Protein AF-A0A9X3ENK0-F1 (afdb_monomer_lite)

Foldseek 3Di:
DFQLDFPDKWFFADWADDDFKIKTKIFDQDPCVLQDQQWWKQWQLATWGFHADDNGITMTIDGVVRLVFDCPVVDDGGDIITITTDDDVPDDNPHHDRPSDHPHDKDFDDWDDDPPDTDTDIDTPDPDPPVCQFDWDRGRSHTDTDDDDDPPPDPPDD

pLDDT: mean 82.35, std 18.06, range [35.53, 98.25]

Sequence (158 aa):
MFTGLVRGVGTVERVIPGAQRRTFVIAYALSEGDRSLGASVAISGVCLTVVASTARDFTVEAAFETLAVTTLGDLRPGSRVHLEPALRLGDALGGHLVAGHVDGLARVRSRVARGDALECGSTCRASWPATSRSRAACVSTASASPSTRSTPAGSRSA

Structure (mmCIF, N/CA/C/O backbone):
data_AF-A0A9X3ENK0-F1
#
_entry.id   AF-A0A9X3ENK0-F1
#
loop_
_atom_site.group_PDB
_atom_site.id
_atom_site.type_symbol
_atom_site.label_atom_id
_atom_site.label_alt_id
_atom_site.label_comp_id
_atom_site.label_asym_id
_atom_site.label_entity_id
_atom_site.label_seq_id
_atom_site.pdbx_PDB_ins_code
_atom_site.Cartn_x
_atom_site.Cartn_y
_atom_site.Cartn_z
_atom_site.occupancy
_atom_site.B_iso_or_equiv
_atom_site.auth_seq_id
_atom_site.auth_comp_id
_atom_site.auth_asym_id
_atom_site.auth_atom_id
_atom_site.pdbx_PDB_model_num
ATOM 1 N N . MET A 1 1 ? 7.382 -7.374 7.825 1.00 88.44 1 MET A N 1
ATOM 2 C CA . MET A 1 1 ? 8.154 -8.184 6.854 1.00 88.44 1 MET A CA 1
ATOM 3 C C . MET A 1 1 ? 7.181 -8.819 5.877 1.00 88.44 1 MET A C 1
ATOM 5 O O . MET A 1 1 ? 6.075 -9.157 6.290 1.00 88.44 1 MET A O 1
ATOM 9 N N . PHE A 1 2 ? 7.584 -8.951 4.616 1.00 92.31 2 PHE A N 1
ATOM 10 C CA . PHE A 1 2 ? 6.747 -9.379 3.488 1.00 92.31 2 PHE A 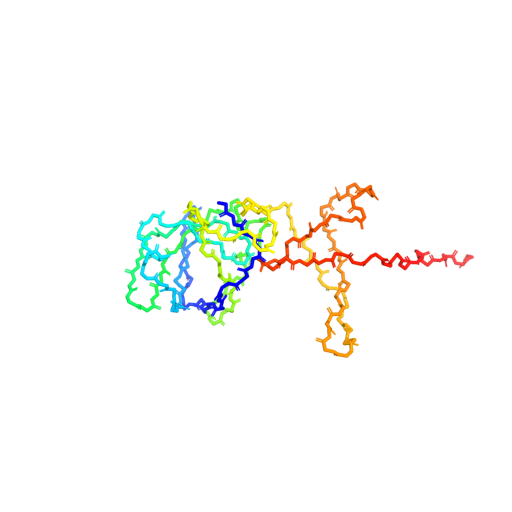CA 1
ATOM 11 C C . PHE A 1 2 ? 7.526 -10.338 2.572 1.00 92.31 2 PHE A C 1
ATOM 13 O O . PHE A 1 2 ? 8.730 -10.529 2.761 1.00 92.31 2 PHE A O 1
ATOM 20 N N . THR A 1 3 ? 6.850 -10.929 1.587 1.00 90.19 3 THR A N 1
ATOM 21 C CA . THR A 1 3 ? 7.426 -11.875 0.610 1.00 90.19 3 THR A CA 1
ATOM 22 C C . THR A 1 3 ? 7.644 -11.279 -0.778 1.00 90.19 3 THR A C 1
ATOM 24 O O . THR A 1 3 ? 8.346 -11.873 -1.601 1.00 90.19 3 THR A O 1
ATOM 27 N N . GLY A 1 4 ? 7.020 -10.136 -1.067 1.00 88.12 4 GLY A N 1
ATOM 28 C CA . GLY A 1 4 ? 6.954 -9.600 -2.418 1.00 88.12 4 GLY A CA 1
ATOM 29 C C . GLY A 1 4 ? 5.941 -10.337 -3.302 1.00 88.12 4 GLY A C 1
ATOM 30 O O . GLY A 1 4 ? 6.059 -10.318 -4.529 1.00 88.12 4 GLY A O 1
ATOM 31 N N . LEU A 1 5 ? 4.963 -11.024 -2.706 1.00 90.44 5 LEU A N 1
ATOM 32 C CA . LEU A 1 5 ? 3.892 -11.699 -3.433 1.00 90.44 5 LEU A CA 1
ATOM 33 C C . LEU A 1 5 ? 2.583 -10.952 -3.206 1.00 90.44 5 LEU A C 1
ATOM 35 O O . LEU A 1 5 ? 1.974 -11.013 -2.138 1.00 90.44 5 LEU A O 1
ATOM 39 N N . VAL A 1 6 ? 2.134 -10.261 -4.251 1.00 91.44 6 VAL A N 1
ATOM 40 C CA . VAL A 1 6 ? 0.877 -9.511 -4.236 1.00 91.44 6 VAL A CA 1
ATOM 41 C C . VAL A 1 6 ? -0.283 -10.464 -3.953 1.00 91.44 6 VAL A C 1
ATOM 43 O O . VAL A 1 6 ? -0.522 -11.407 -4.705 1.00 91.44 6 VAL A O 1
ATOM 46 N N . ARG A 1 7 ? -1.025 -10.199 -2.876 1.00 91.38 7 ARG A N 1
ATOM 47 C CA . ARG A 1 7 ? -2.229 -10.960 -2.506 1.00 91.38 7 ARG A CA 1
ATOM 48 C C . ARG A 1 7 ? -3.499 -10.342 -3.069 1.00 91.38 7 ARG A C 1
ATOM 50 O O . ARG A 1 7 ? -4.545 -10.983 -3.055 1.00 91.38 7 ARG A O 1
ATOM 57 N N . GLY A 1 8 ? -3.411 -9.100 -3.538 1.00 91.44 8 GLY A N 1
ATOM 58 C CA . GLY A 1 8 ? -4.568 -8.355 -3.987 1.00 91.44 8 GLY A CA 1
ATOM 59 C C . GLY A 1 8 ? -4.270 -7.052 -4.697 1.00 91.44 8 GLY A C 1
ATOM 60 O O . GLY A 1 8 ? -3.178 -6.498 -4.592 1.00 91.44 8 GLY A O 1
ATOM 61 N N . VAL A 1 9 ? -5.290 -6.539 -5.382 1.00 94.69 9 VAL A N 1
ATOM 62 C CA . VAL A 1 9 ? -5.290 -5.194 -5.959 1.00 94.69 9 VAL A CA 1
ATOM 63 C C . VAL A 1 9 ? -6.416 -4.392 -5.323 1.00 94.69 9 VAL A C 1
ATOM 65 O O . VAL A 1 9 ? -7.585 -4.646 -5.601 1.00 94.69 9 VAL A O 1
ATOM 68 N N . GLY A 1 10 ? -6.060 -3.432 -4.473 1.00 95.69 10 GLY A N 1
ATOM 69 C CA . GLY A 1 10 ? -7.003 -2.505 -3.854 1.00 95.69 10 GLY A CA 1
ATOM 70 C C . GLY A 1 10 ? -7.263 -1.271 -4.709 1.00 95.69 10 GLY A C 1
ATOM 71 O O . GLY A 1 10 ? -6.481 -0.939 -5.605 1.00 95.69 10 GLY A O 1
ATOM 72 N N . THR A 1 11 ? -8.347 -0.567 -4.391 1.00 97.81 11 THR A N 1
ATOM 73 C CA . THR A 1 11 ? -8.691 0.725 -4.997 1.00 97.81 11 THR A CA 1
ATOM 74 C C . THR A 1 11 ? -8.657 1.811 -3.932 1.00 97.81 11 THR A C 1
ATOM 76 O O . THR A 1 11 ? -9.286 1.678 -2.888 1.00 97.81 11 THR A O 1
ATOM 79 N N . VAL A 1 12 ? -7.925 2.893 -4.188 1.00 97.94 12 VAL A N 1
ATOM 80 C CA . VAL A 1 12 ? -7.941 4.083 -3.331 1.00 97.94 12 VAL A CA 1
ATOM 81 C C . VAL A 1 12 ? -9.292 4.765 -3.503 1.00 97.94 12 VAL A C 1
ATOM 83 O O . VAL A 1 12 ? -9.571 5.307 -4.567 1.00 97.94 12 VAL A O 1
ATOM 86 N N . GLU A 1 13 ? -10.132 4.763 -2.479 1.00 97.75 13 GLU A N 1
ATOM 87 C CA . GLU A 1 13 ? -11.432 5.435 -2.526 1.00 97.75 13 GLU A CA 1
ATOM 88 C C . GLU A 1 13 ? -11.306 6.909 -2.162 1.00 97.75 13 GLU A C 1
ATOM 90 O O . GLU A 1 13 ? -11.918 7.775 -2.785 1.00 97.75 13 GLU A O 1
ATOM 95 N N . ARG A 1 14 ? -10.487 7.211 -1.150 1.00 97.81 14 ARG A N 1
ATOM 96 C CA . ARG A 1 14 ? -10.316 8.571 -0.638 1.00 97.81 14 ARG A CA 1
ATOM 97 C C . ARG A 1 14 ? -8.865 8.860 -0.310 1.00 97.81 14 ARG A C 1
ATOM 99 O O . ARG A 1 14 ? -8.131 8.001 0.174 1.00 97.81 14 ARG A O 1
ATOM 106 N N . VAL A 1 15 ? -8.494 10.116 -0.533 1.00 97.94 15 VAL A N 1
ATOM 107 C CA . VAL A 1 15 ? -7.205 10.687 -0.152 1.00 97.94 15 VAL A CA 1
ATOM 108 C C . VAL A 1 15 ? -7.489 11.948 0.646 1.00 97.94 15 VAL A C 1
ATOM 110 O O . VAL A 1 15 ? -8.102 12.878 0.128 1.00 97.94 15 VAL A O 1
ATOM 113 N N . ILE A 1 16 ? -7.069 11.966 1.906 1.00 97.69 16 ILE A N 1
ATOM 114 C CA . ILE A 1 16 ? -7.336 13.069 2.828 1.00 97.69 16 ILE A CA 1
ATOM 115 C C . ILE A 1 16 ? -5.996 13.744 3.142 1.00 97.69 16 ILE A C 1
ATOM 117 O O . ILE A 1 16 ? -5.084 13.079 3.649 1.00 97.69 16 ILE A O 1
ATOM 121 N N . PRO A 1 17 ? -5.824 15.033 2.803 1.00 94.56 17 PRO A N 1
ATOM 122 C CA . PRO A 1 17 ? -4.622 15.769 3.163 1.00 94.56 17 PRO A CA 1
ATOM 123 C C . PRO A 1 17 ? -4.599 16.050 4.670 1.00 94.56 17 PRO A C 1
ATOM 125 O O . PRO A 1 17 ? -5.631 16.328 5.275 1.00 94.56 17 PRO A O 1
ATOM 128 N N . GLY A 1 18 ? -3.409 16.017 5.260 1.00 93.06 18 GLY A N 1
ATOM 129 C CA . GLY A 1 18 ? -3.161 16.392 6.648 1.00 93.06 18 GLY A CA 1
ATOM 130 C C . GLY A 1 18 ? -1.871 17.201 6.778 1.00 93.06 18 GLY A C 1
ATOM 131 O O . GLY A 1 18 ? -1.101 17.329 5.825 1.00 93.06 18 GLY A O 1
ATOM 132 N N . ALA A 1 19 ? -1.636 17.759 7.968 1.00 88.56 19 ALA A N 1
ATOM 133 C CA . ALA A 1 19 ? -0.527 18.685 8.217 1.00 88.56 19 ALA A CA 1
ATOM 134 C C . ALA A 1 19 ? 0.862 18.023 8.217 1.00 88.56 19 ALA A C 1
ATOM 136 O O . ALA A 1 19 ? 1.843 18.675 7.880 1.00 88.56 19 ALA A O 1
ATOM 137 N N . GLN A 1 20 ? 0.955 16.737 8.578 1.00 91.75 20 GLN A N 1
ATOM 138 C CA . GLN A 1 20 ? 2.218 15.971 8.599 1.00 91.75 20 GLN A CA 1
ATOM 139 C C . GLN A 1 20 ? 2.132 14.617 7.877 1.00 91.75 20 GLN A C 1
ATOM 141 O O . GLN A 1 20 ? 3.141 13.944 7.650 1.00 91.75 20 GLN A O 1
ATOM 146 N N . ARG A 1 21 ? 0.914 14.198 7.531 1.00 95.50 21 ARG A N 1
ATOM 147 C CA . ARG A 1 21 ? 0.609 12.893 6.953 1.00 95.50 21 ARG A CA 1
ATOM 148 C C . ARG A 1 21 ? -0.494 13.031 5.921 1.00 95.50 21 ARG A C 1
ATOM 150 O O . ARG A 1 21 ? -1.269 13.985 5.949 1.00 95.50 21 ARG A O 1
ATOM 157 N N . ARG A 1 22 ? -0.581 12.050 5.031 1.00 97.19 22 ARG A N 1
ATOM 158 C CA . ARG A 1 22 ? -1.710 11.871 4.121 1.00 97.19 22 ARG A CA 1
ATOM 159 C C . ARG A 1 22 ? -2.397 10.556 4.442 1.00 97.19 22 ARG A C 1
ATOM 161 O O . ARG A 1 22 ? -1.728 9.529 4.568 1.00 97.19 22 ARG A O 1
ATOM 168 N N . THR A 1 23 ? -3.715 10.603 4.552 1.00 98.06 23 THR A N 1
ATOM 169 C CA . THR A 1 23 ? -4.538 9.442 4.886 1.00 98.06 23 THR A CA 1
ATOM 170 C C . THR A 1 23 ? -5.150 8.873 3.613 1.00 98.06 23 THR A C 1
ATOM 172 O O . THR A 1 23 ? -5.664 9.618 2.772 1.00 98.06 23 THR A O 1
ATOM 175 N N . PHE A 1 24 ? -5.104 7.553 3.473 1.00 98.25 24 PHE A N 1
ATOM 176 C CA . PHE A 1 24 ? -5.661 6.821 2.341 1.00 98.25 24 PHE A CA 1
ATOM 177 C C . PHE A 1 24 ? -6.710 5.839 2.845 1.00 98.25 24 PHE A C 1
ATOM 179 O O . PHE A 1 24 ? -6.428 5.058 3.751 1.00 98.25 24 PHE A O 1
ATOM 186 N N . VAL A 1 25 ? -7.893 5.863 2.233 1.00 97.88 25 VAL A N 1
ATOM 187 C CA . VAL A 1 25 ? -8.927 4.837 2.423 1.00 97.88 25 VAL A CA 1
ATOM 188 C C . VAL A 1 25 ? -8.881 3.919 1.214 1.00 97.88 25 VAL A C 1
ATOM 190 O O . VAL A 1 25 ? -8.972 4.395 0.078 1.00 97.88 25 VAL A O 1
ATOM 193 N N . ILE A 1 26 ? -8.684 2.626 1.450 1.00 97.56 26 ILE A N 1
ATOM 194 C CA . ILE A 1 26 ? -8.458 1.628 0.408 1.00 97.56 26 ILE A CA 1
ATOM 195 C C . ILE A 1 26 ? -9.524 0.547 0.522 1.00 97.56 26 ILE A C 1
ATOM 197 O O . ILE A 1 26 ? -9.604 -0.153 1.531 1.00 97.56 26 ILE A O 1
ATOM 201 N N . ALA A 1 27 ? -10.297 0.377 -0.547 1.00 95.38 27 ALA A N 1
ATOM 202 C CA . ALA A 1 27 ? -11.231 -0.725 -0.688 1.00 95.38 27 ALA A CA 1
ATOM 203 C C . ALA A 1 27 ? -10.516 -1.964 -1.220 1.00 95.38 27 ALA A C 1
ATOM 205 O O . ALA A 1 27 ? -9.900 -1.936 -2.294 1.00 95.38 27 ALA A O 1
ATOM 206 N N . TYR A 1 28 ? -10.612 -3.056 -0.463 1.00 86.25 28 TYR A N 1
ATOM 207 C CA . TYR A 1 28 ? -10.207 -4.392 -0.883 1.00 86.25 28 TYR A CA 1
ATOM 208 C C . TYR A 1 28 ? -10.727 -5.450 0.095 1.00 86.25 28 TYR A C 1
ATOM 210 O O . TYR A 1 28 ? -10.751 -5.234 1.306 1.00 86.25 28 TYR A O 1
ATOM 218 N N . ALA A 1 29 ? -11.049 -6.637 -0.417 1.00 79.38 29 ALA A N 1
ATOM 219 C CA . ALA A 1 29 ? -11.428 -7.793 0.390 1.00 79.38 29 ALA A CA 1
ATOM 220 C C . ALA A 1 29 ? -10.194 -8.497 0.996 1.00 79.38 29 ALA A C 1
ATOM 222 O O . ALA A 1 29 ? -9.887 -9.640 0.660 1.00 79.38 29 ALA A O 1
ATOM 223 N N . LEU A 1 30 ? -9.454 -7.805 1.872 1.00 81.31 30 LEU A N 1
ATOM 224 C CA . LEU A 1 30 ? -8.468 -8.461 2.736 1.00 81.31 30 LEU A CA 1
ATOM 225 C C . LEU A 1 30 ? -9.227 -9.241 3.818 1.00 81.31 30 LEU A C 1
ATOM 227 O O . LEU A 1 30 ? -10.303 -8.816 4.263 1.00 81.31 30 LEU A O 1
ATOM 231 N N . SER A 1 31 ? -8.658 -10.368 4.256 1.00 85.50 31 SER A N 1
ATOM 232 C CA . SER A 1 31 ? -9.201 -11.089 5.408 1.00 85.50 31 SER A CA 1
ATOM 233 C C . SER A 1 31 ? -9.201 -10.168 6.630 1.00 85.50 31 SER A C 1
ATOM 235 O O . SER A 1 31 ? -8.350 -9.287 6.742 1.00 85.50 31 SER A O 1
ATOM 237 N N . GLU A 1 32 ? -10.157 -10.332 7.545 1.00 82.38 32 GLU A N 1
ATOM 238 C CA . GLU A 1 32 ? -10.315 -9.420 8.687 1.00 82.38 32 GLU A CA 1
ATOM 239 C C . GLU A 1 32 ? -9.029 -9.267 9.511 1.00 82.38 32 GLU A C 1
ATOM 241 O O . GLU A 1 32 ? -8.656 -8.150 9.860 1.00 82.38 32 GLU A O 1
ATOM 246 N N . GLY A 1 33 ? -8.299 -10.365 9.727 1.00 84.94 33 GLY A N 1
ATOM 247 C CA . GLY A 1 33 ? -7.019 -10.343 10.436 1.00 84.94 33 GLY A CA 1
ATOM 248 C C . GLY A 1 33 ? -5.885 -9.640 9.682 1.00 84.94 33 GLY A C 1
ATOM 249 O O . GLY A 1 33 ? -4.891 -9.267 10.296 1.00 84.94 33 GLY A O 1
ATOM 250 N N . ASP A 1 34 ? -5.996 -9.460 8.366 1.00 87.94 34 ASP A N 1
ATOM 251 C CA . ASP A 1 34 ? -5.000 -8.740 7.560 1.00 87.94 34 ASP A CA 1
ATOM 252 C C . ASP A 1 34 ? -5.288 -7.236 7.491 1.00 87.94 34 ASP A C 1
ATOM 254 O O . ASP A 1 34 ? -4.413 -6.450 7.133 1.00 87.94 34 ASP A O 1
ATOM 258 N N . ARG A 1 35 ? -6.513 -6.833 7.843 1.00 87.00 35 ARG A N 1
ATOM 259 C CA . ARG A 1 35 ? -6.959 -5.436 7.907 1.00 87.00 35 ARG A CA 1
ATOM 260 C C . ARG A 1 35 ? -7.360 -5.010 9.316 1.00 87.00 35 ARG A C 1
ATOM 262 O O . ARG A 1 35 ? -8.078 -4.025 9.461 1.00 87.00 35 ARG A O 1
ATOM 269 N N . SER A 1 36 ? -6.964 -5.743 10.351 1.00 90.94 36 SER A N 1
ATOM 270 C CA . SER A 1 36 ? -7.271 -5.367 11.729 1.00 90.94 36 SER A CA 1
ATOM 271 C C . SER A 1 36 ? -6.524 -4.090 12.112 1.00 90.94 36 SER A C 1
ATOM 273 O O . SER A 1 36 ? -5.462 -3.790 11.565 1.00 90.94 36 SER A O 1
ATOM 275 N N . LEU A 1 37 ? -7.053 -3.335 13.075 1.00 94.75 37 LEU A N 1
ATOM 276 C CA . LEU A 1 37 ? -6.353 -2.172 13.619 1.00 94.75 37 LEU A CA 1
ATOM 277 C C . LEU A 1 37 ? -4.936 -2.570 14.075 1.00 94.75 37 LEU A C 1
ATOM 279 O O . LEU A 1 37 ? -4.766 -3.569 14.771 1.00 94.75 37 LEU A O 1
ATOM 283 N N . GLY A 1 38 ? -3.923 -1.810 13.655 1.00 94.50 38 GLY A N 1
ATOM 284 C CA . GLY A 1 38 ? -2.516 -2.096 13.948 1.00 94.50 38 GLY A CA 1
ATOM 285 C C . GLY A 1 38 ? -1.850 -3.124 13.026 1.00 94.50 38 GLY A C 1
ATOM 286 O O . GLY A 1 38 ? -0.637 -3.312 13.119 1.00 94.50 38 GLY A O 1
ATOM 287 N N . ALA A 1 39 ? -2.587 -3.762 12.109 1.00 93.69 39 ALA A N 1
ATOM 288 C CA . ALA A 1 39 ? -1.990 -4.656 11.122 1.00 93.69 39 ALA A CA 1
ATOM 289 C C . ALA A 1 39 ? -1.040 -3.890 10.190 1.00 93.69 39 ALA A C 1
ATOM 291 O O . ALA A 1 39 ? -1.284 -2.738 9.827 1.00 93.69 39 ALA A O 1
ATOM 292 N N . SER A 1 40 ? 0.048 -4.546 9.788 1.00 95.25 40 SER A N 1
ATOM 293 C CA . SER A 1 40 ? 0.976 -4.024 8.782 1.00 95.25 40 SER A CA 1
ATOM 294 C C . SER A 1 40 ? 0.607 -4.561 7.403 1.00 95.25 40 SER A C 1
ATOM 296 O O . SER A 1 40 ? 0.530 -5.775 7.207 1.00 95.25 40 SER A O 1
ATOM 298 N N . VAL A 1 41 ? 0.423 -3.660 6.440 1.00 95.44 41 VAL A N 1
ATOM 299 C CA . VAL A 1 41 ? 0.088 -3.987 5.050 1.00 95.44 41 VAL A CA 1
ATOM 300 C C . VAL A 1 41 ? 1.036 -3.233 4.124 1.00 95.44 41 VAL A C 1
ATOM 302 O O . VAL A 1 41 ? 1.208 -2.020 4.243 1.00 95.44 41 VAL A O 1
ATOM 305 N N . ALA A 1 42 ? 1.659 -3.945 3.189 1.00 95.25 42 ALA A N 1
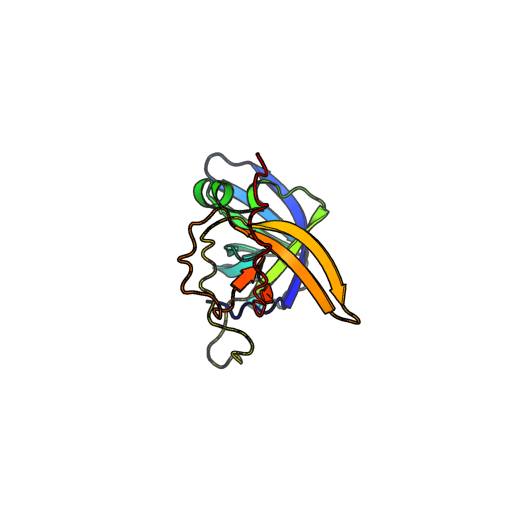ATOM 306 C CA . ALA A 1 42 ? 2.435 -3.338 2.123 1.00 95.25 42 ALA A CA 1
ATOM 307 C C . ALA A 1 42 ? 1.497 -2.849 1.013 1.00 95.25 42 ALA A C 1
ATOM 309 O O . ALA A 1 42 ? 0.798 -3.641 0.377 1.00 95.25 42 ALA A O 1
ATOM 310 N N . ILE A 1 43 ? 1.515 -1.540 0.765 1.00 95.50 43 ILE A N 1
ATOM 311 C CA . ILE A 1 43 ? 0.758 -0.879 -0.300 1.00 95.50 43 ILE A CA 1
ATOM 312 C C . ILE A 1 43 ? 1.744 -0.454 -1.380 1.00 95.50 43 ILE A C 1
ATOM 314 O O . ILE A 1 43 ? 2.541 0.465 -1.188 1.00 95.50 43 ILE A O 1
ATOM 318 N N . SER A 1 44 ? 1.724 -1.156 -2.513 1.00 93.00 44 SER A N 1
ATOM 319 C CA . SER A 1 44 ? 2.675 -0.980 -3.619 1.00 93.00 44 SER A CA 1
ATOM 320 C C . SER A 1 44 ? 4.140 -0.930 -3.144 1.00 93.00 44 SER A C 1
ATOM 322 O O . SER A 1 44 ? 4.937 -0.127 -3.624 1.00 93.00 44 SER A O 1
ATOM 324 N N . GLY A 1 45 ? 4.495 -1.803 -2.201 1.00 88.25 45 GLY A N 1
ATOM 325 C CA . GLY A 1 45 ? 5.836 -2.009 -1.655 1.00 88.25 45 GLY A CA 1
ATOM 326 C C . GLY A 1 45 ? 6.128 -1.221 -0.381 1.00 88.25 45 GLY A C 1
ATOM 327 O O . GLY A 1 45 ? 7.162 -1.458 0.235 1.00 88.25 45 GLY A O 1
ATOM 328 N N . VAL A 1 46 ? 5.234 -0.318 0.030 1.00 93.56 46 VAL A N 1
ATOM 329 C CA . VAL A 1 46 ? 5.415 0.531 1.213 1.00 93.56 46 VAL A CA 1
ATOM 330 C C . VAL A 1 46 ? 4.684 -0.071 2.402 1.00 93.56 46 VAL A C 1
ATOM 332 O O . VAL A 1 46 ? 3.463 -0.203 2.370 1.00 93.56 46 VAL A O 1
ATOM 335 N N . CYS A 1 47 ? 5.417 -0.413 3.459 1.00 95.56 47 CYS A N 1
ATOM 336 C CA . CYS A 1 47 ? 4.831 -0.882 4.710 1.00 95.56 47 CYS A CA 1
ATOM 337 C C . CYS A 1 47 ? 4.080 0.253 5.411 1.00 95.56 47 CYS A C 1
ATOM 339 O O . CYS A 1 47 ? 4.700 1.232 5.824 1.00 95.56 47 CYS A O 1
ATOM 341 N N . LEU A 1 48 ? 2.767 0.103 5.583 1.00 96.50 48 LEU A N 1
ATOM 342 C CA . LEU A 1 48 ? 1.927 1.036 6.330 1.00 96.50 48 LEU A CA 1
ATOM 343 C C . LEU A 1 48 ? 1.084 0.293 7.369 1.00 96.50 48 LEU A C 1
ATOM 345 O O . LEU A 1 48 ? 0.761 -0.885 7.209 1.00 96.50 48 LEU A O 1
ATOM 349 N N . THR A 1 49 ? 0.723 1.006 8.432 1.00 96.88 49 THR A N 1
ATOM 350 C CA . THR A 1 49 ? -0.094 0.474 9.525 1.00 96.88 49 THR A CA 1
ATOM 351 C C . THR A 1 49 ? -1.555 0.844 9.320 1.00 96.88 49 THR A C 1
ATOM 353 O O . THR A 1 49 ? -1.874 2.002 9.041 1.00 96.88 49 THR A O 1
ATOM 356 N N . VAL A 1 50 ? -2.449 -0.128 9.495 1.00 97.31 50 VAL A N 1
ATOM 357 C CA . VAL A 1 50 ? -3.895 0.106 9.488 1.00 97.31 50 VAL A CA 1
ATOM 358 C C . VAL A 1 50 ? -4.301 0.899 10.731 1.00 97.31 50 VAL A C 1
ATOM 360 O O . VAL A 1 50 ? -4.091 0.447 11.856 1.00 97.31 50 VAL A O 1
ATOM 363 N N . VAL A 1 51 ? -4.907 2.070 10.523 1.00 97.44 51 VAL A N 1
ATOM 364 C CA . VAL A 1 51 ? -5.377 2.983 11.586 1.00 97.44 51 VAL A CA 1
ATOM 365 C C . VAL A 1 51 ? -6.896 2.970 11.770 1.00 97.44 51 VAL A C 1
ATOM 367 O O . VAL A 1 51 ? -7.394 3.408 12.801 1.00 97.44 51 VAL A O 1
ATOM 370 N N . ALA A 1 52 ? -7.639 2.462 10.788 1.00 96.19 52 ALA A N 1
ATOM 371 C CA . ALA A 1 52 ? -9.071 2.190 10.890 1.00 96.19 52 ALA A CA 1
ATOM 372 C C . ALA A 1 52 ? -9.458 1.109 9.877 1.00 96.19 52 ALA A C 1
ATOM 374 O O . ALA A 1 52 ? -8.784 0.943 8.861 1.00 96.19 52 ALA A O 1
ATOM 375 N N . SER A 1 53 ? -10.534 0.373 10.141 1.00 94.94 53 SER A N 1
ATOM 376 C CA . SER A 1 53 ? -10.977 -0.724 9.281 1.00 94.94 53 SER A CA 1
ATOM 377 C C . SER A 1 53 ? -12.483 -0.893 9.354 1.00 94.94 53 SER A C 1
ATOM 379 O O . SER A 1 53 ? -13.077 -0.757 10.424 1.00 94.94 53 SER A O 1
ATOM 381 N N . THR A 1 54 ? -13.091 -1.202 8.216 1.00 92.69 54 THR A N 1
ATOM 382 C CA . THR A 1 54 ? -14.500 -1.568 8.091 1.00 92.69 54 THR A CA 1
ATOM 383 C C . THR A 1 54 ? -14.609 -2.913 7.377 1.00 92.69 54 THR A C 1
ATOM 385 O O . THR A 1 54 ? -13.610 -3.518 6.995 1.00 92.69 54 THR A O 1
ATOM 388 N N . ALA A 1 55 ? -15.829 -3.405 7.156 1.00 88.75 55 ALA A N 1
ATOM 389 C CA . ALA A 1 55 ? -16.046 -4.641 6.405 1.00 88.75 55 ALA A CA 1
ATOM 390 C C . ALA A 1 55 ? -15.617 -4.563 4.923 1.00 88.75 55 ALA A C 1
ATOM 392 O O . ALA A 1 55 ? -15.494 -5.607 4.285 1.00 88.75 55 ALA A O 1
ATOM 393 N N . ARG A 1 56 ? -15.433 -3.359 4.360 1.00 90.38 56 ARG A N 1
ATOM 394 C CA . ARG A 1 56 ? -15.185 -3.153 2.918 1.00 90.38 56 ARG A CA 1
ATOM 395 C C . ARG A 1 56 ? -13.880 -2.429 2.608 1.00 90.38 56 ARG A C 1
ATOM 397 O O . ARG A 1 56 ? -13.351 -2.578 1.506 1.00 90.38 56 ARG A O 1
ATOM 404 N N . ASP A 1 57 ? -13.365 -1.675 3.567 1.00 95.31 57 ASP A N 1
ATOM 405 C CA . ASP A 1 57 ? -12.182 -0.847 3.404 1.00 95.31 57 ASP A CA 1
ATOM 406 C C . ASP A 1 57 ? -11.295 -0.870 4.650 1.00 95.31 57 ASP A C 1
ATOM 408 O O . ASP A 1 57 ? -11.655 -1.371 5.720 1.00 95.31 57 ASP A O 1
ATOM 412 N N . PHE A 1 58 ? -10.098 -0.324 4.488 1.00 97.06 58 PHE A N 1
ATOM 413 C CA . PHE A 1 58 ? -9.208 -0.005 5.586 1.00 97.06 58 PHE A CA 1
ATOM 414 C C . PHE A 1 58 ? -8.494 1.314 5.313 1.00 97.06 58 PHE A C 1
ATOM 416 O O . PHE A 1 58 ? -8.367 1.771 4.174 1.00 97.06 58 PHE A O 1
ATOM 423 N N . THR A 1 59 ? -8.044 1.947 6.386 1.00 97.69 59 THR A N 1
ATOM 424 C CA . THR A 1 59 ? -7.414 3.261 6.365 1.00 97.69 59 THR A CA 1
ATOM 425 C C . THR A 1 59 ? -5.974 3.150 6.825 1.00 97.69 59 THR A C 1
ATOM 427 O O . THR A 1 59 ? -5.683 2.487 7.821 1.00 97.69 59 THR A O 1
ATOM 430 N N . VAL A 1 60 ? -5.081 3.839 6.123 1.00 97.94 60 VAL A N 1
ATOM 431 C CA . VAL A 1 60 ? -3.661 3.961 6.466 1.00 97.94 60 VAL A CA 1
ATOM 432 C C . VAL A 1 60 ? -3.216 5.415 6.379 1.00 97.94 60 VAL A C 1
ATOM 434 O O . VAL A 1 60 ? -3.836 6.230 5.692 1.00 97.94 60 VAL A O 1
ATOM 437 N N . GLU A 1 61 ? -2.095 5.729 7.016 1.00 97.62 61 GLU A N 1
ATOM 438 C CA . GLU A 1 61 ? -1.461 7.042 6.926 1.00 97.62 61 GLU A CA 1
ATOM 439 C C . GLU A 1 61 ? -0.010 6.914 6.490 1.00 97.62 61 GLU A C 1
ATOM 441 O O . GLU A 1 61 ? 0.728 6.086 7.020 1.00 97.62 61 GLU A O 1
ATOM 446 N N . ALA A 1 62 ? 0.416 7.776 5.569 1.00 96.38 62 ALA A N 1
ATOM 447 C CA . ALA A 1 62 ? 1.816 7.905 5.188 1.00 96.38 62 ALA A CA 1
ATOM 448 C C . ALA A 1 62 ? 2.357 9.280 5.594 1.00 96.38 62 ALA A C 1
ATOM 450 O O . ALA A 1 62 ? 1.724 10.309 5.335 1.00 96.38 62 ALA A O 1
ATOM 451 N N . ALA A 1 63 ? 3.541 9.294 6.205 1.00 95.44 63 ALA A N 1
ATOM 452 C CA . ALA A 1 63 ? 4.275 10.517 6.518 1.00 95.44 63 ALA A CA 1
ATOM 453 C C . ALA A 1 63 ? 4.816 11.183 5.246 1.00 95.44 63 ALA A C 1
ATOM 455 O O . ALA A 1 63 ? 5.071 10.510 4.245 1.00 95.44 63 ALA A O 1
ATOM 456 N N . PHE A 1 64 ? 5.031 12.501 5.280 1.00 91.62 64 PHE A N 1
ATOM 457 C CA . PHE A 1 64 ? 5.553 13.234 4.119 1.00 91.62 64 PHE A CA 1
ATOM 458 C C . PHE A 1 64 ? 6.903 12.723 3.616 1.00 91.62 64 PHE A C 1
ATOM 460 O O . PHE A 1 64 ? 7.103 12.667 2.407 1.00 91.62 64 PHE A O 1
ATOM 467 N N . GLU A 1 65 ? 7.786 12.285 4.511 1.00 89.88 65 GLU A N 1
ATOM 468 C CA . GLU A 1 65 ? 9.068 11.668 4.147 1.00 89.88 65 GLU A CA 1
ATOM 469 C C . GLU A 1 65 ? 8.855 10.419 3.281 1.00 89.88 65 GLU A C 1
ATOM 471 O O . GLU A 1 65 ? 9.462 10.281 2.222 1.00 89.88 65 GLU A O 1
ATOM 476 N N . THR A 1 66 ? 7.910 9.553 3.664 1.00 90.81 66 THR A N 1
ATOM 477 C CA . THR A 1 66 ? 7.510 8.384 2.869 1.00 90.81 66 THR A CA 1
ATOM 478 C C . THR A 1 66 ? 6.893 8.799 1.536 1.00 90.81 66 THR A C 1
ATOM 480 O O . THR A 1 66 ? 7.209 8.221 0.498 1.00 90.81 66 THR A O 1
ATOM 483 N N . LEU A 1 67 ? 6.021 9.809 1.528 1.00 91.19 67 LEU A N 1
ATOM 484 C CA . LEU A 1 67 ? 5.395 10.305 0.298 1.00 91.19 67 LEU A CA 1
ATOM 485 C C . LEU A 1 67 ? 6.423 10.886 -0.682 1.00 91.19 67 LEU A C 1
ATOM 487 O O . LEU A 1 67 ? 6.226 10.771 -1.887 1.00 91.19 67 LEU A O 1
ATOM 491 N N . ALA A 1 68 ? 7.507 11.484 -0.182 1.00 87.62 68 ALA A N 1
ATOM 492 C CA . ALA A 1 68 ? 8.549 12.102 -0.998 1.00 87.62 68 ALA A CA 1
ATOM 493 C C . ALA A 1 68 ? 9.423 11.081 -1.746 1.00 87.62 68 ALA A C 1
ATOM 495 O O . ALA A 1 68 ? 9.967 11.399 -2.803 1.00 87.62 68 ALA A O 1
ATOM 496 N N . VAL A 1 69 ? 9.553 9.860 -1.218 1.00 85.94 69 VAL A N 1
ATOM 497 C CA . VAL A 1 69 ? 10.431 8.813 -1.779 1.00 85.94 69 VAL A CA 1
ATOM 498 C C . VAL A 1 69 ? 9.670 7.642 -2.409 1.00 85.94 69 VAL A C 1
ATOM 500 O O . VAL A 1 69 ? 10.282 6.699 -2.908 1.00 85.94 69 VAL A O 1
ATOM 503 N N . THR A 1 70 ? 8.335 7.695 -2.428 1.00 89.62 70 THR A N 1
ATOM 504 C CA . THR A 1 70 ? 7.465 6.625 -2.944 1.00 89.62 70 THR A CA 1
ATOM 505 C C . THR A 1 70 ? 6.460 7.154 -3.965 1.00 89.62 70 THR A C 1
ATOM 507 O O . THR A 1 70 ? 6.234 8.352 -4.089 1.00 89.62 70 THR A O 1
ATOM 510 N N . THR A 1 71 ? 5.792 6.252 -4.687 1.00 91.12 71 THR A N 1
ATOM 511 C CA . THR A 1 71 ? 4.709 6.625 -5.615 1.00 91.12 71 THR A CA 1
ATOM 512 C C . THR A 1 71 ? 3.399 6.973 -4.901 1.00 91.12 71 THR A C 1
ATOM 514 O O . THR A 1 71 ? 2.419 7.322 -5.555 1.00 91.12 71 THR A O 1
ATOM 517 N N . LEU A 1 72 ? 3.339 6.865 -3.567 1.00 92.06 72 LEU A N 1
ATOM 518 C CA . LEU A 1 72 ? 2.118 7.126 -2.800 1.00 92.06 72 LEU A CA 1
ATOM 519 C C . LEU A 1 72 ? 1.683 8.598 -2.876 1.00 92.06 72 LEU A C 1
ATOM 521 O O . LEU A 1 72 ? 0.489 8.894 -2.806 1.00 92.06 72 LEU A O 1
ATOM 525 N N . GLY A 1 73 ? 2.631 9.525 -3.066 1.00 90.94 73 GLY A N 1
ATOM 526 C CA . GLY A 1 73 ? 2.352 10.954 -3.240 1.00 90.94 73 GLY A CA 1
ATOM 527 C C . GLY A 1 73 ? 1.460 11.267 -4.449 1.00 90.94 73 GLY A C 1
ATOM 528 O O . GLY A 1 73 ? 0.701 12.244 -4.426 1.00 90.94 73 GLY A O 1
ATOM 529 N N . ASP A 1 74 ? 1.471 10.398 -5.460 1.00 92.50 74 ASP A N 1
ATOM 530 C CA . ASP A 1 74 ? 0.745 10.567 -6.721 1.00 92.50 74 ASP A CA 1
ATOM 531 C C . ASP A 1 74 ? -0.613 9.856 -6.749 1.00 92.50 74 ASP A C 1
ATOM 533 O O . ASP A 1 74 ? -1.392 10.054 -7.679 1.00 92.50 74 ASP A O 1
ATOM 537 N N . LEU A 1 75 ? -0.957 9.101 -5.701 1.00 95.25 75 LEU A N 1
ATOM 538 C CA . LEU A 1 75 ? -2.246 8.419 -5.617 1.00 95.25 75 LEU A CA 1
ATOM 539 C C . LEU A 1 75 ? -3.407 9.407 -5.495 1.00 95.25 75 LEU A C 1
ATOM 541 O O . LEU A 1 75 ? -3.343 10.400 -4.764 1.00 95.25 75 LEU A O 1
ATOM 545 N N . ARG A 1 76 ? -4.490 9.100 -6.205 1.00 96.31 76 ARG A N 1
ATOM 546 C CA . ARG A 1 76 ? -5.772 9.821 -6.220 1.00 96.31 76 ARG A CA 1
ATOM 547 C C . ARG A 1 76 ? -6.928 8.819 -6.072 1.00 96.31 76 ARG A C 1
ATOM 549 O O . ARG A 1 76 ? -6.702 7.632 -6.329 1.00 96.31 76 ARG A O 1
ATOM 556 N N . PRO A 1 77 ? -8.148 9.252 -5.709 1.00 97.81 77 PRO A N 1
ATOM 557 C CA . PRO A 1 77 ? -9.328 8.390 -5.787 1.00 97.81 77 PRO A CA 1
ATOM 558 C C . PRO A 1 77 ? -9.415 7.654 -7.138 1.00 97.81 77 PRO A C 1
ATOM 560 O O . PRO A 1 77 ? -9.153 8.247 -8.183 1.00 97.81 77 PRO A O 1
ATOM 563 N N . GLY A 1 78 ? -9.710 6.354 -7.111 1.00 97.19 78 GLY A N 1
ATOM 564 C CA . GLY A 1 78 ? -9.706 5.449 -8.268 1.00 97.19 78 GLY A CA 1
ATOM 565 C C . GLY A 1 78 ? -8.352 4.805 -8.598 1.00 97.19 78 GLY A C 1
ATOM 566 O O . GLY A 1 78 ? -8.292 3.907 -9.438 1.00 97.19 78 GLY A O 1
ATOM 567 N N . SER A 1 79 ? -7.255 5.209 -7.945 1.00 96.56 79 SER A N 1
ATOM 568 C CA . SER A 1 79 ? -5.940 4.588 -8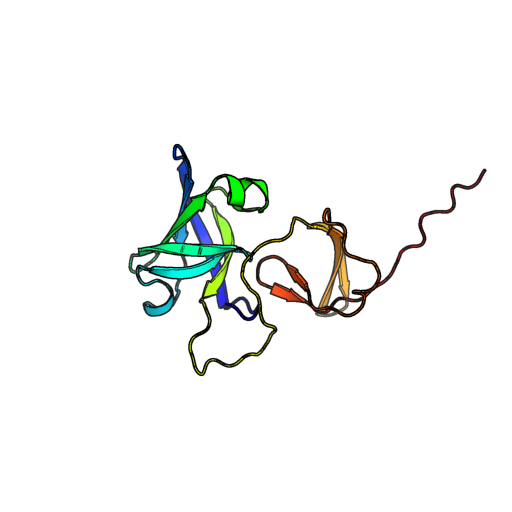.174 1.00 96.56 79 SER A CA 1
ATOM 569 C C . SER A 1 79 ? -5.928 3.135 -7.706 1.00 96.56 79 SER A C 1
ATOM 571 O O . SER A 1 79 ? -6.400 2.830 -6.611 1.00 96.56 79 SER A O 1
ATOM 573 N N . ARG A 1 80 ? -5.330 2.243 -8.504 1.00 96.38 80 ARG A N 1
ATOM 574 C CA . ARG A 1 80 ? -5.133 0.836 -8.130 1.00 96.38 80 ARG A CA 1
ATOM 575 C C . ARG A 1 80 ? -3.788 0.637 -7.444 1.00 96.38 80 ARG A C 1
ATOM 577 O O . ARG A 1 80 ? -2.776 1.148 -7.922 1.00 96.38 80 ARG A O 1
ATOM 584 N N . VAL A 1 81 ? -3.774 -0.133 -6.362 1.00 95.62 81 VAL A N 1
ATOM 585 C CA . VAL A 1 81 ? -2.570 -0.413 -5.567 1.00 95.62 81 VAL A CA 1
ATOM 586 C C . VAL A 1 81 ? -2.424 -1.904 -5.305 1.00 95.62 81 VAL A C 1
ATOM 588 O O . VAL A 1 81 ? -3.414 -2.603 -5.111 1.00 95.62 81 VAL A O 1
ATOM 591 N N . HIS A 1 82 ? -1.190 -2.400 -5.294 1.00 95.31 82 HIS A N 1
ATOM 592 C CA . HIS A 1 82 ? -0.921 -3.778 -4.891 1.00 95.31 82 HIS A CA 1
ATOM 593 C C . HIS A 1 82 ? -0.942 -3.888 -3.372 1.00 95.31 82 HIS A C 1
ATOM 595 O O . HIS A 1 82 ? -0.384 -3.030 -2.690 1.00 95.31 82 HIS A O 1
ATOM 601 N N . LEU A 1 83 ? -1.553 -4.949 -2.859 1.00 95.19 83 LEU A N 1
ATOM 602 C CA . LEU A 1 83 ? -1.690 -5.203 -1.432 1.00 95.19 83 LEU A CA 1
ATOM 603 C C . LEU A 1 83 ? -1.027 -6.525 -1.057 1.00 95.19 83 LEU A C 1
ATOM 605 O O . LEU A 1 83 ? -1.241 -7.553 -1.706 1.00 95.19 83 LEU A O 1
ATOM 609 N N . GLU A 1 84 ? -0.249 -6.491 0.017 1.00 94.75 84 GLU A N 1
ATOM 610 C CA . GLU A 1 84 ? 0.341 -7.672 0.641 1.00 94.75 84 GLU A CA 1
ATOM 611 C C . GLU A 1 84 ? 0.306 -7.513 2.173 1.00 94.75 84 GLU A C 1
ATOM 613 O O . GLU A 1 84 ? 0.916 -6.583 2.705 1.00 94.75 84 GLU A O 1
ATOM 618 N N . PRO A 1 85 ? -0.418 -8.379 2.903 1.00 93.94 85 PRO A N 1
ATOM 619 C CA . PRO A 1 85 ? -0.370 -8.430 4.362 1.00 93.94 85 PRO A CA 1
ATOM 620 C C . PRO A 1 85 ? 1.015 -8.831 4.871 1.00 93.94 85 PRO A C 1
ATOM 622 O O . PRO A 1 85 ? 1.753 -9.548 4.194 1.00 93.94 85 PRO A O 1
ATOM 625 N N . ALA A 1 86 ? 1.365 -8.397 6.080 1.00 93.00 86 ALA A N 1
ATOM 626 C CA . ALA A 1 86 ? 2.592 -8.847 6.724 1.00 93.00 86 ALA A CA 1
ATOM 627 C C . ALA A 1 86 ? 2.578 -10.360 6.984 1.00 93.00 86 ALA A C 1
ATOM 629 O O . ALA A 1 86 ? 1.552 -10.939 7.341 1.00 93.00 86 ALA A O 1
ATOM 630 N N . LEU A 1 87 ? 3.756 -10.970 6.850 1.00 91.50 87 LEU A N 1
ATOM 631 C CA . LEU A 1 87 ? 3.983 -12.378 7.159 1.00 91.50 87 LEU A CA 1
ATOM 632 C C . LEU A 1 87 ? 3.653 -12.700 8.618 1.00 91.50 87 LEU A C 1
ATOM 634 O O . LEU A 1 87 ? 4.099 -12.000 9.533 1.00 91.50 87 LEU A O 1
ATOM 638 N N . ARG A 1 88 ? 2.948 -13.811 8.827 1.00 88.81 88 ARG A N 1
ATOM 639 C CA . ARG A 1 88 ? 2.732 -14.442 10.130 1.00 88.81 88 ARG A CA 1
ATOM 640 C C . ARG A 1 88 ? 3.721 -15.582 10.339 1.00 88.81 88 ARG A C 1
ATOM 642 O O . ARG A 1 88 ? 4.287 -16.138 9.397 1.00 88.81 88 ARG A O 1
ATOM 649 N N . LEU A 1 89 ? 3.941 -15.943 11.601 1.00 86.06 89 LEU A N 1
ATOM 650 C CA . LEU A 1 89 ? 4.758 -17.106 11.925 1.00 86.06 89 LEU A CA 1
ATOM 651 C C . LEU A 1 89 ? 4.091 -18.369 11.362 1.00 86.06 89 LEU A C 1
ATOM 653 O O . LEU A 1 89 ? 2.934 -18.643 11.669 1.00 86.06 89 LEU A O 1
ATOM 657 N N . GLY A 1 90 ? 4.837 -19.127 10.559 1.00 86.75 90 GLY A N 1
ATOM 658 C CA . GLY A 1 90 ? 4.336 -20.321 9.875 1.00 86.75 90 GLY A CA 1
ATOM 659 C C . GLY A 1 90 ? 3.845 -20.078 8.444 1.00 86.75 90 GLY A C 1
ATOM 660 O O . GLY A 1 90 ? 3.554 -21.050 7.750 1.00 86.75 90 GLY A O 1
ATOM 661 N N . ASP A 1 91 ? 3.803 -18.828 7.972 1.00 87.94 91 ASP A N 1
ATOM 662 C CA . ASP A 1 91 ? 3.485 -18.541 6.572 1.00 87.94 91 ASP A CA 1
ATOM 663 C C . ASP A 1 91 ? 4.599 -19.024 5.631 1.00 87.94 91 ASP A C 1
ATOM 665 O O . ASP A 1 91 ? 5.795 -18.940 5.926 1.00 87.94 91 ASP A O 1
ATOM 669 N N . ALA A 1 92 ? 4.200 -19.496 4.449 1.00 87.56 92 ALA A N 1
ATOM 670 C CA . ALA A 1 92 ? 5.135 -19.917 3.416 1.00 87.56 92 ALA A CA 1
ATOM 671 C C . ALA A 1 92 ? 5.905 -18.721 2.825 1.00 87.56 92 ALA A C 1
ATOM 673 O O . ALA A 1 92 ? 5.318 -17.737 2.369 1.00 87.56 92 ALA A O 1
ATOM 674 N N . LEU A 1 93 ? 7.231 -18.847 2.744 1.00 87.12 93 LEU A N 1
ATOM 675 C CA . LEU A 1 93 ? 8.110 -17.885 2.079 1.00 87.12 93 LEU A CA 1
ATOM 676 C C . LEU A 1 93 ? 8.282 -18.259 0.600 1.00 87.12 93 LEU A C 1
ATOM 678 O O . LEU A 1 93 ? 9.255 -18.907 0.227 1.00 87.12 93 LEU A O 1
ATOM 682 N N . GLY A 1 94 ? 7.316 -17.877 -0.240 1.00 83.06 94 GLY A N 1
ATOM 683 C CA . GLY A 1 94 ? 7.351 -18.183 -1.680 1.00 83.06 94 GLY A CA 1
ATOM 684 C C . GLY A 1 94 ? 8.197 -17.225 -2.531 1.00 83.06 94 GLY A C 1
ATOM 685 O O . GLY A 1 94 ? 8.655 -17.604 -3.605 1.00 83.06 94 GLY A O 1
ATOM 686 N N . GLY A 1 95 ? 8.381 -15.983 -2.073 1.00 85.25 95 GLY A N 1
ATOM 687 C CA . GLY A 1 95 ? 9.194 -14.964 -2.741 1.00 85.25 95 GLY A CA 1
ATOM 688 C C . GLY A 1 95 ? 10.557 -14.795 -2.072 1.00 85.25 95 GLY A C 1
ATOM 689 O O . GLY A 1 95 ? 11.328 -15.740 -1.940 1.00 85.25 95 GLY A O 1
ATOM 690 N N . HIS A 1 96 ? 10.861 -13.577 -1.632 1.00 85.25 96 HIS A N 1
ATOM 691 C CA . HIS A 1 96 ? 12.054 -13.275 -0.835 1.00 85.25 96 HIS A CA 1
ATOM 692 C C . HIS A 1 96 ? 11.696 -12.333 0.313 1.00 85.25 96 HIS A C 1
ATOM 694 O O . HIS A 1 96 ? 10.623 -11.742 0.322 1.00 85.25 96 HIS A O 1
ATOM 700 N N . LEU A 1 97 ? 12.575 -12.193 1.307 1.00 86.44 97 LEU A N 1
ATOM 701 C CA . LEU A 1 97 ? 12.304 -11.294 2.426 1.00 86.44 97 LEU A CA 1
ATOM 702 C C . LEU A 1 97 ? 12.344 -9.835 1.967 1.00 86.44 97 LEU A C 1
ATOM 704 O O . LEU A 1 97 ? 13.375 -9.334 1.522 1.00 86.44 97 LEU A O 1
ATOM 708 N N . VAL A 1 98 ? 11.213 -9.157 2.136 1.00 85.94 98 VAL A N 1
ATOM 709 C CA . VAL A 1 98 ? 11.025 -7.746 1.809 1.00 85.94 98 VAL A CA 1
ATOM 710 C C . VAL A 1 98 ? 10.720 -6.987 3.094 1.00 85.94 98 VAL A C 1
ATOM 712 O O . VAL A 1 98 ? 9.797 -7.328 3.839 1.00 85.94 98 VAL A O 1
ATOM 715 N N . ALA A 1 99 ? 11.495 -5.937 3.366 1.00 83.81 99 ALA A N 1
ATOM 716 C CA . ALA A 1 99 ? 11.293 -5.101 4.549 1.00 83.81 99 ALA A CA 1
ATOM 717 C C . ALA A 1 99 ? 10.030 -4.226 4.440 1.00 83.81 99 ALA A C 1
ATOM 719 O O . ALA A 1 99 ? 9.408 -3.907 5.449 1.00 83.81 99 ALA A O 1
ATOM 720 N N . GLY A 1 100 ? 9.644 -3.854 3.214 1.00 79.69 100 GLY A N 1
ATOM 721 C CA . GLY A 1 100 ? 8.616 -2.843 2.948 1.00 79.69 100 GLY A CA 1
ATOM 722 C C . GLY A 1 100 ? 9.128 -1.403 3.100 1.00 79.69 100 GLY A C 1
ATOM 723 O O . GLY A 1 100 ? 8.332 -0.467 3.170 1.00 79.69 100 GLY A O 1
ATOM 724 N N . HIS A 1 101 ? 10.453 -1.235 3.163 1.00 82.44 101 HIS A N 1
ATOM 725 C CA . HIS A 1 101 ? 11.150 0.039 3.021 1.00 82.44 101 HIS A CA 1
ATOM 726 C C . HIS A 1 101 ? 11.508 0.237 1.546 1.00 82.44 101 HIS A C 1
ATOM 728 O O . HIS A 1 101 ? 12.049 -0.672 0.919 1.00 82.44 101 HIS A O 1
ATOM 734 N N . VAL A 1 102 ? 11.172 1.396 0.983 1.00 82.69 102 VAL A N 1
ATOM 735 C CA . VAL A 1 102 ? 11.427 1.700 -0.429 1.00 82.69 102 VAL A CA 1
ATOM 736 C C . VAL A 1 102 ? 12.701 2.525 -0.540 1.00 82.69 102 VAL A C 1
ATOM 738 O O . VAL A 1 102 ? 12.733 3.664 -0.089 1.00 82.69 102 VAL A O 1
ATOM 741 N N . ASP A 1 103 ? 13.721 1.965 -1.192 1.00 80.75 103 ASP A N 1
ATOM 742 C CA . ASP A 1 103 ? 15.020 2.630 -1.383 1.00 80.75 103 ASP A CA 1
ATOM 743 C C . ASP A 1 103 ? 14.989 3.721 -2.466 1.00 80.75 103 ASP A C 1
ATOM 745 O O . ASP A 1 103 ? 15.847 4.601 -2.522 1.00 80.75 103 ASP A O 1
ATOM 749 N N . GLY A 1 104 ? 14.021 3.654 -3.381 1.00 80.44 104 GLY A N 1
ATOM 750 C CA . GLY A 1 104 ? 13.864 4.661 -4.415 1.00 80.44 104 GLY A CA 1
ATOM 751 C C . GLY A 1 104 ? 12.900 4.273 -5.523 1.00 80.44 104 GLY A C 1
ATOM 752 O O . GLY A 1 104 ? 12.297 3.200 -5.539 1.00 80.44 104 GLY A O 1
ATOM 753 N N . LEU A 1 105 ? 12.774 5.184 -6.485 1.00 83.62 105 LEU A N 1
ATOM 754 C CA . LEU A 1 105 ? 11.858 5.053 -7.608 1.00 83.62 105 LEU A CA 1
ATOM 755 C C . LEU A 1 105 ? 12.579 4.576 -8.869 1.00 83.62 105 LEU A C 1
ATOM 757 O O . LEU A 1 105 ? 13.651 5.072 -9.239 1.00 83.62 105 LEU A O 1
ATOM 761 N N . ALA A 1 106 ? 11.927 3.660 -9.577 1.00 84.88 106 ALA A N 1
ATOM 762 C CA . ALA A 1 106 ? 12.311 3.246 -10.915 1.00 84.88 106 ALA A CA 1
ATOM 763 C C . ALA A 1 106 ? 11.263 3.703 -11.930 1.00 84.88 106 ALA A C 1
ATOM 765 O O . ALA A 1 106 ? 10.058 3.593 -11.707 1.00 84.88 106 ALA A O 1
ATOM 766 N N . ARG A 1 107 ? 11.727 4.199 -13.078 1.00 84.44 107 ARG A N 1
ATOM 767 C CA . ARG A 1 107 ? 10.860 4.528 -14.211 1.00 84.44 107 ARG A CA 1
ATOM 768 C C . ARG A 1 107 ? 10.922 3.412 -15.237 1.00 84.44 107 ARG A C 1
ATOM 770 O O . ARG A 1 107 ? 11.991 3.148 -15.786 1.00 84.44 107 ARG A O 1
ATOM 777 N N . VAL A 1 108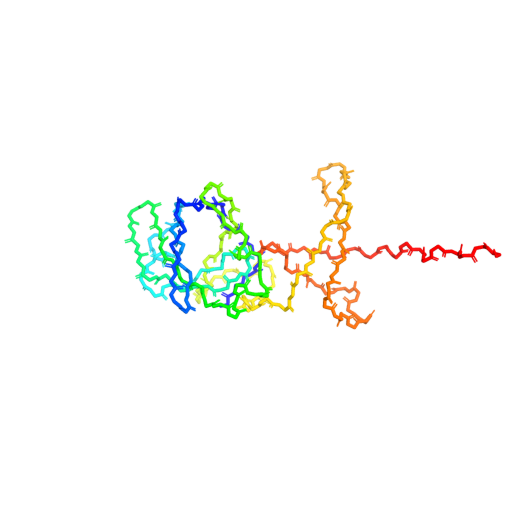 ? 9.777 2.802 -15.527 1.00 88.12 108 VAL A N 1
ATOM 778 C CA . VAL A 1 108 ? 9.641 1.860 -16.645 1.00 88.12 108 VAL A CA 1
ATOM 779 C C . VAL A 1 108 ? 9.887 2.614 -17.957 1.00 88.12 108 VAL A C 1
ATOM 781 O O . VAL A 1 108 ? 9.323 3.685 -18.181 1.00 88.12 108 VAL A O 1
ATOM 784 N N . ARG A 1 109 ? 10.778 2.086 -18.797 1.00 90.50 109 ARG A N 1
ATOM 785 C CA . ARG A 1 109 ? 11.201 2.652 -20.090 1.00 90.50 109 ARG A CA 1
ATOM 786 C C . ARG A 1 109 ? 10.674 1.876 -21.278 1.00 90.50 109 ARG A C 1
ATOM 788 O O . ARG A 1 109 ? 10.393 2.478 -22.305 1.00 90.50 109 ARG A O 1
ATOM 795 N N . SER A 1 110 ? 10.547 0.566 -21.134 1.00 89.50 110 SER A N 1
ATOM 796 C CA . SER A 1 110 ? 10.037 -0.311 -22.178 1.00 89.50 110 SER A CA 1
ATOM 797 C C . SER A 1 110 ? 9.193 -1.413 -21.561 1.00 89.50 110 SER A C 1
ATOM 799 O O . SER A 1 110 ? 9.405 -1.809 -20.413 1.00 89.50 110 SER A O 1
ATOM 801 N N . ARG A 1 111 ? 8.219 -1.887 -22.334 1.00 92.06 111 ARG A N 1
ATOM 802 C CA . ARG A 1 111 ? 7.418 -3.074 -22.043 1.00 92.06 111 ARG A CA 1
ATOM 803 C C . ARG A 1 111 ? 7.351 -3.880 -23.329 1.00 92.06 111 ARG A C 1
ATOM 805 O O . ARG A 1 111 ? 6.900 -3.353 -24.342 1.00 92.06 111 ARG A O 1
ATOM 812 N N . VAL A 1 112 ? 7.841 -5.110 -23.300 1.00 92.88 112 VAL A N 1
ATOM 813 C CA . VAL A 1 112 ? 7.902 -5.995 -24.463 1.00 92.88 112 VAL A CA 1
ATOM 814 C C . VAL A 1 112 ? 7.233 -7.309 -24.091 1.00 92.88 112 VAL A C 1
ATOM 816 O O . VAL A 1 112 ? 7.647 -7.969 -23.140 1.00 92.88 112 VAL A O 1
ATOM 819 N N . ALA A 1 113 ? 6.186 -7.680 -24.824 1.00 93.19 113 ALA A N 1
ATOM 820 C CA . ALA A 1 113 ? 5.558 -8.985 -24.667 1.00 93.19 113 ALA A CA 1
ATOM 821 C C . ALA A 1 113 ? 6.488 -10.078 -25.217 1.00 93.19 113 ALA A C 1
ATOM 823 O O . ALA A 1 113 ? 7.066 -9.942 -26.298 1.00 93.19 113 ALA A O 1
ATOM 824 N N . ARG A 1 114 ? 6.647 -11.157 -24.456 1.00 90.19 114 ARG A N 1
ATOM 825 C CA . ARG A 1 114 ? 7.489 -12.318 -24.752 1.00 90.19 114 ARG A CA 1
ATOM 826 C C . ARG A 1 114 ? 6.665 -13.576 -24.486 1.00 90.19 114 ARG A C 1
ATOM 828 O O . ARG A 1 114 ? 6.779 -14.178 -23.423 1.00 90.19 114 ARG A O 1
ATOM 835 N N . GLY A 1 115 ? 5.799 -13.933 -25.436 1.00 91.25 115 GLY A N 1
ATOM 836 C CA . GLY A 1 115 ? 4.767 -14.947 -25.196 1.00 91.25 115 GLY A CA 1
ATOM 837 C C . GLY A 1 115 ? 3.860 -14.501 -24.048 1.00 91.25 115 GLY A C 1
ATOM 838 O O . GLY A 1 115 ? 3.3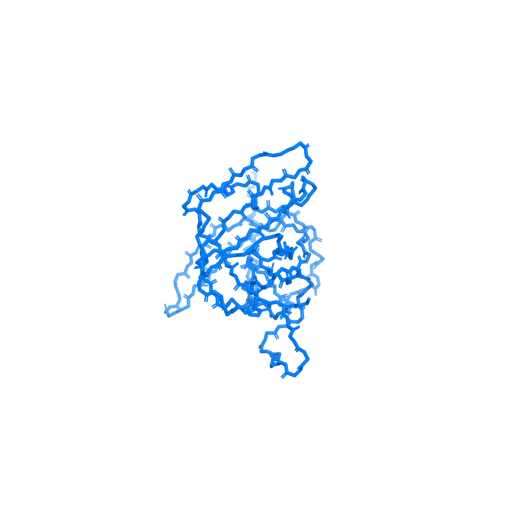72 -13.372 -24.067 1.00 91.25 115 GLY A O 1
ATOM 839 N N . ASP A 1 116 ? 3.732 -15.341 -23.022 1.00 90.50 116 ASP A N 1
ATOM 840 C CA . ASP A 1 116 ? 2.926 -15.057 -21.825 1.00 90.50 116 ASP A CA 1
ATOM 841 C C . ASP A 1 116 ? 3.649 -14.177 -20.786 1.00 90.50 116 ASP A C 1
ATOM 843 O O . ASP A 1 116 ? 3.088 -13.834 -19.746 1.00 90.50 116 ASP A O 1
ATOM 847 N N . ALA A 1 117 ? 4.905 -13.797 -21.048 1.00 84.69 117 ALA A N 1
ATOM 848 C CA . ALA A 1 117 ? 5.700 -12.952 -20.165 1.00 84.69 117 ALA A CA 1
ATOM 849 C C . ALA A 1 117 ? 5.759 -11.494 -20.646 1.00 84.69 117 ALA A C 1
ATOM 851 O O . ALA A 1 117 ? 5.721 -11.192 -21.839 1.00 84.69 117 ALA A O 1
ATOM 852 N N . LEU A 1 118 ? 5.928 -10.570 -19.698 1.00 87.75 118 LEU A N 1
ATOM 853 C CA . LEU A 1 118 ? 6.198 -9.157 -19.962 1.00 87.7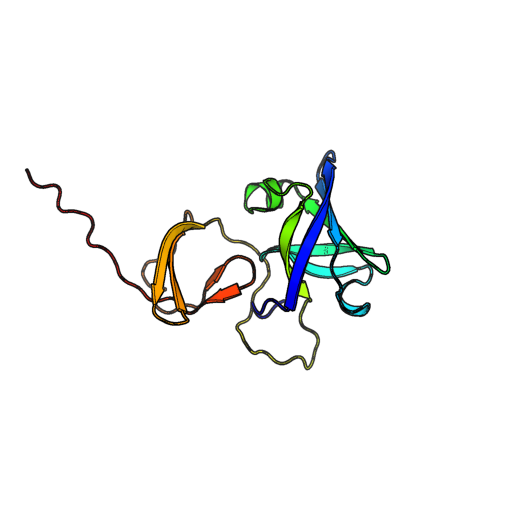5 118 LEU A CA 1
ATOM 854 C C . LEU A 1 118 ? 7.617 -8.809 -19.513 1.00 87.75 118 LEU A C 1
ATOM 856 O O . LEU A 1 118 ? 7.917 -8.764 -18.322 1.00 87.75 118 LEU A O 1
ATOM 860 N N . GLU A 1 119 ? 8.483 -8.508 -20.474 1.00 87.62 119 GLU A N 1
ATOM 861 C CA . GLU A 1 119 ? 9.817 -7.970 -20.223 1.00 87.62 119 GLU A CA 1
ATOM 862 C C . GLU A 1 119 ? 9.710 -6.449 -20.045 1.00 87.62 119 GLU A C 1
ATOM 864 O O . GLU A 1 119 ? 9.284 -5.730 -20.953 1.00 87.62 119 GLU A O 1
ATOM 869 N N . CYS A 1 120 ? 10.076 -5.940 -18.867 1.00 85.38 120 CYS A N 1
ATOM 870 C CA . CYS A 1 120 ? 10.033 -4.509 -18.564 1.00 85.38 120 CYS A CA 1
ATOM 871 C C . CYS A 1 120 ? 11.444 -3.947 -18.369 1.00 85.38 120 CYS A C 1
ATOM 873 O O . CYS A 1 120 ? 12.107 -4.246 -17.377 1.00 85.38 120 CYS A O 1
ATOM 875 N N . GLY A 1 121 ? 11.886 -3.074 -19.275 1.00 85.88 121 GLY A N 1
ATOM 876 C CA . GLY A 1 121 ? 13.102 -2.289 -19.077 1.00 85.88 121 GLY A CA 1
ATOM 877 C C . GLY A 1 121 ? 12.815 -1.109 -18.155 1.00 85.88 121 GLY A C 1
ATOM 878 O O . GLY A 1 121 ? 11.816 -0.411 -18.333 1.00 85.88 121 GLY A O 1
ATOM 879 N N . SER A 1 122 ? 13.676 -0.849 -17.174 1.00 81.69 122 SER A N 1
ATOM 880 C CA . SER A 1 122 ? 13.501 0.263 -16.238 1.00 81.69 122 SER A CA 1
ATOM 881 C C . SER A 1 122 ? 14.821 0.974 -15.950 1.00 81.69 122 SER A C 1
ATOM 883 O O . SER A 1 122 ? 15.901 0.415 -16.111 1.00 81.69 122 SER A O 1
ATOM 885 N N . THR A 1 123 ? 14.732 2.242 -15.553 1.00 82.69 123 THR A N 1
ATOM 886 C CA . THR A 1 123 ? 15.870 3.000 -15.020 1.00 82.69 123 THR A CA 1
ATOM 887 C C . THR A 1 123 ? 15.581 3.316 -13.567 1.00 82.69 123 THR A C 1
ATOM 889 O O . THR A 1 123 ? 14.601 4.016 -13.292 1.00 82.69 123 THR A O 1
ATOM 892 N N . CYS A 1 124 ? 16.419 2.830 -12.660 1.00 71.75 124 CYS A N 1
ATOM 893 C CA . CYS A 1 124 ? 16.358 3.205 -11.255 1.00 71.75 124 CYS A CA 1
ATOM 894 C C . CYS A 1 124 ? 17.105 4.523 -11.040 1.00 71.75 124 CYS A C 1
ATOM 896 O O . CYS A 1 124 ? 18.138 4.759 -11.666 1.00 71.75 124 CYS A O 1
ATOM 898 N N . ARG A 1 125 ? 16.569 5.396 -10.184 1.00 61.25 125 ARG A N 1
ATOM 899 C CA . ARG A 1 125 ? 17.264 6.627 -9.783 1.00 61.25 125 ARG A CA 1
ATOM 900 C C . ARG A 1 125 ? 18.303 6.373 -8.687 1.00 61.25 125 ARG A C 1
ATOM 902 O O . ARG A 1 125 ? 19.218 7.173 -8.540 1.00 61.25 125 ARG A O 1
ATOM 909 N N . ALA A 1 126 ? 18.160 5.277 -7.941 1.00 59.97 126 ALA A N 1
ATOM 910 C CA . ALA A 1 126 ? 19.112 4.876 -6.917 1.00 59.97 126 ALA A CA 1
ATOM 911 C C . ALA A 1 126 ? 20.389 4.313 -7.557 1.00 59.97 126 ALA A C 1
ATOM 913 O O . ALA A 1 126 ? 20.328 3.541 -8.518 1.00 59.97 126 ALA A O 1
ATOM 914 N N . SER A 1 127 ? 21.547 4.675 -7.006 1.00 50.38 127 SER A N 1
ATOM 915 C CA . SER A 1 127 ? 22.842 4.112 -7.382 1.00 50.38 127 SER A CA 1
ATOM 916 C C . SER A 1 127 ? 22.927 2.659 -6.913 1.00 50.38 127 SER A C 1
ATOM 918 O O . SER A 1 127 ? 23.402 2.372 -5.817 1.00 50.38 127 SER A O 1
ATOM 920 N N . TRP A 1 128 ? 22.436 1.728 -7.729 1.00 51.69 128 TRP A N 1
ATOM 921 C CA . TRP A 1 128 ? 22.663 0.306 -7.495 1.00 51.69 128 TRP A CA 1
ATOM 922 C C . TRP A 1 128 ? 24.115 -0.023 -7.861 1.00 51.69 128 TRP A C 1
ATOM 924 O O . TRP A 1 128 ? 24.520 0.240 -8.998 1.00 51.69 128 TRP A O 1
ATOM 934 N N . PRO A 1 129 ? 24.922 -0.596 -6.951 1.00 44.31 129 PRO A N 1
ATOM 935 C CA . PRO A 1 129 ? 26.251 -1.058 -7.317 1.00 44.31 129 PRO A CA 1
ATOM 936 C C . PRO A 1 129 ? 26.137 -2.128 -8.414 1.00 44.31 129 PRO A C 1
ATOM 938 O O . PRO A 1 129 ? 25.334 -3.065 -8.323 1.00 44.31 129 PRO A O 1
ATOM 941 N N . ALA A 1 130 ? 26.955 -1.984 -9.463 1.00 42.03 130 ALA A N 1
ATOM 942 C CA . ALA A 1 130 ? 26.939 -2.792 -10.691 1.00 42.03 130 ALA A CA 1
ATOM 943 C C . ALA A 1 130 ? 27.213 -4.302 -10.484 1.00 42.03 130 ALA A C 1
ATOM 945 O O . ALA A 1 130 ? 27.161 -5.084 -11.438 1.00 42.03 130 ALA A O 1
ATOM 946 N N . THR A 1 131 ? 27.505 -4.715 -9.249 1.00 37.69 131 THR A N 1
ATOM 947 C CA . THR A 1 131 ? 27.760 -6.088 -8.791 1.00 37.69 131 THR A CA 1
ATOM 948 C C . THR A 1 131 ? 26.492 -6.866 -8.410 1.00 37.69 131 THR A C 1
ATOM 950 O O . THR A 1 131 ? 26.562 -8.058 -8.136 1.00 37.69 131 THR A O 1
ATOM 953 N N . SER A 1 132 ? 25.310 -6.246 -8.439 1.00 40.78 132 SER A N 1
ATOM 954 C CA . SER A 1 132 ? 24.029 -6.855 -8.030 1.00 40.78 132 SER A CA 1
ATOM 955 C C . SER A 1 132 ? 23.252 -7.558 -9.160 1.00 40.78 132 SER A C 1
ATOM 957 O O . SER A 1 132 ? 22.036 -7.714 -9.073 1.00 40.78 132 SER A O 1
ATOM 959 N N . ARG A 1 133 ? 23.941 -8.021 -10.214 1.00 39.59 133 ARG A N 1
ATOM 960 C CA . ARG A 1 133 ? 23.351 -8.489 -11.493 1.00 39.59 133 ARG A CA 1
ATOM 961 C C . ARG A 1 133 ? 22.373 -9.672 -11.399 1.00 39.59 133 ARG A C 1
ATOM 963 O O . ARG A 1 133 ? 21.699 -9.950 -12.386 1.00 39.59 133 ARG A O 1
ATOM 970 N N . SER A 1 134 ? 22.264 -10.309 -10.233 1.00 35.53 134 SER A N 1
ATOM 971 C CA . SER A 1 134 ? 21.416 -11.485 -9.983 1.00 35.53 134 SER A CA 1
ATOM 972 C C . SER A 1 134 ? 20.498 -11.337 -8.758 1.00 35.53 134 SER A C 1
ATOM 974 O O . SER A 1 134 ? 19.967 -12.333 -8.275 1.00 35.53 134 SER A O 1
ATOM 976 N N . ARG A 1 135 ? 20.337 -10.130 -8.193 1.00 42.47 135 ARG A N 1
ATOM 977 C CA . ARG A 1 135 ? 19.521 -9.931 -6.981 1.00 42.47 135 ARG A CA 1
ATOM 978 C C . ARG A 1 135 ? 18.060 -9.688 -7.333 1.00 42.47 135 ARG A C 1
ATOM 980 O O . ARG A 1 135 ? 17.779 -8.768 -8.090 1.00 42.47 135 ARG A O 1
ATOM 987 N N . ALA A 1 136 ? 17.152 -10.474 -6.753 1.00 48.59 136 ALA A N 1
ATOM 988 C CA . ALA A 1 136 ? 15.714 -10.230 -6.832 1.00 48.59 136 ALA A CA 1
ATOM 989 C C . ALA A 1 136 ? 15.391 -8.767 -6.485 1.00 48.59 136 ALA A C 1
ATOM 991 O O . ALA A 1 136 ? 15.970 -8.201 -5.556 1.00 48.59 136 ALA A O 1
ATOM 992 N N . ALA A 1 137 ? 14.492 -8.160 -7.257 1.00 56.06 137 ALA A N 1
ATOM 993 C CA . ALA A 1 137 ? 14.004 -6.812 -7.011 1.00 56.06 137 ALA A CA 1
ATOM 994 C C . ALA A 1 137 ? 12.499 -6.866 -6.746 1.00 56.06 137 ALA A C 1
ATOM 996 O O . ALA A 1 137 ? 11.768 -7.593 -7.424 1.00 56.06 137 ALA A O 1
ATOM 997 N N . CYS A 1 138 ? 12.036 -6.071 -5.784 1.00 55.72 138 CYS A N 1
ATOM 998 C CA . CYS A 1 138 ? 10.616 -5.832 -5.572 1.00 55.72 138 CYS A CA 1
ATOM 999 C C . CYS A 1 138 ? 10.209 -4.518 -6.225 1.00 55.72 138 CYS A C 1
ATOM 1001 O O . CYS A 1 138 ? 10.675 -3.447 -5.842 1.00 55.72 138 CYS A O 1
ATOM 1003 N N . VAL A 1 139 ? 9.315 -4.604 -7.206 1.00 70.69 139 VAL A N 1
ATOM 1004 C CA . VAL A 1 139 ? 8.735 -3.444 -7.882 1.00 70.69 139 VAL A CA 1
ATOM 1005 C C . VAL A 1 139 ? 7.266 -3.380 -7.507 1.00 70.69 139 VAL A C 1
ATOM 1007 O O . VAL A 1 139 ? 6.479 -4.236 -7.901 1.00 70.69 139 VAL A O 1
ATOM 1010 N N . SER A 1 140 ? 6.891 -2.369 -6.723 1.00 66.88 140 SER A N 1
ATOM 1011 C CA . SER A 1 140 ? 5.506 -2.161 -6.286 1.00 66.88 140 SER A CA 1
ATOM 1012 C C . SER A 1 140 ? 4.886 -3.417 -5.657 1.00 66.88 140 SER A C 1
ATOM 1014 O O . SER A 1 140 ? 3.861 -3.900 -6.127 1.00 66.88 140 SER A O 1
ATOM 1016 N N . THR A 1 141 ? 5.531 -3.977 -4.630 1.00 64.50 141 THR A N 1
ATOM 1017 C CA . THR A 1 141 ? 5.169 -5.257 -3.983 1.00 64.50 141 THR A CA 1
ATOM 1018 C C . THR A 1 141 ? 5.464 -6.511 -4.812 1.00 64.50 141 THR A C 1
ATOM 1020 O O . THR A 1 141 ? 5.577 -7.568 -4.224 1.00 64.50 141 THR A O 1
ATOM 1023 N N . ALA A 1 142 ? 5.635 -6.457 -6.136 1.00 67.06 142 ALA A N 1
ATOM 1024 C CA . ALA A 1 142 ? 5.859 -7.665 -6.935 1.00 67.06 142 ALA A CA 1
ATOM 1025 C C . ALA A 1 142 ? 7.345 -8.055 -6.983 1.00 67.06 142 ALA A C 1
ATOM 1027 O O . ALA A 1 142 ? 8.184 -7.276 -7.443 1.00 67.06 142 ALA A O 1
ATOM 1028 N N . SER A 1 143 ? 7.672 -9.268 -6.538 1.00 67.00 143 SER A N 1
ATOM 1029 C CA . SER A 1 143 ? 8.988 -9.874 -6.720 1.00 67.00 143 SER A CA 1
ATOM 1030 C C . SER A 1 143 ? 9.202 -10.240 -8.188 1.00 67.00 143 SER A C 1
ATOM 1032 O O . SER A 1 143 ? 8.397 -10.975 -8.762 1.00 67.00 143 SER A O 1
ATOM 1034 N N . ALA A 1 144 ? 10.296 -9.769 -8.784 1.00 67.00 144 ALA A N 1
ATOM 1035 C CA . ALA A 1 144 ? 10.672 -10.097 -10.154 1.00 67.00 144 ALA A CA 1
ATOM 1036 C C . ALA A 1 144 ? 12.116 -10.608 -10.232 1.00 67.00 144 ALA A C 1
ATOM 1038 O O . ALA A 1 144 ? 13.013 -10.114 -9.539 1.00 67.00 144 ALA A O 1
ATOM 1039 N N . SER A 1 145 ? 12.343 -11.580 -11.116 1.00 68.31 145 SER A N 1
ATOM 1040 C CA . SER A 1 145 ? 13.680 -12.047 -11.482 1.00 68.31 145 SER A CA 1
ATOM 1041 C C . SER A 1 145 ? 14.310 -11.050 -12.462 1.00 68.31 145 SER A C 1
ATOM 1043 O O . SER A 1 145 ? 13.762 -10.844 -13.547 1.00 68.31 145 SER A O 1
ATOM 1045 N N . PRO A 1 146 ? 15.444 -10.414 -12.129 1.00 63.34 146 PRO A N 1
ATOM 1046 C CA . PRO A 1 146 ? 16.114 -9.523 -13.061 1.00 63.34 146 PRO A CA 1
ATOM 1047 C C . PRO A 1 146 ? 16.739 -10.326 -14.199 1.00 63.34 146 PRO A C 1
ATOM 1049 O O . PRO A 1 146 ? 17.468 -11.288 -13.968 1.00 63.34 146 PRO A O 1
ATOM 1052 N N . SER A 1 147 ? 16.532 -9.874 -15.431 1.00 58.09 147 SER A N 1
ATOM 1053 C CA . SER A 1 147 ? 17.330 -10.279 -16.586 1.00 58.09 147 SER A CA 1
ATOM 1054 C C . SER A 1 147 ? 18.093 -9.057 -17.086 1.00 58.09 147 SER A C 1
ATOM 1056 O O . SER A 1 147 ? 17.482 -8.062 -17.477 1.00 58.09 147 SER A O 1
ATOM 1058 N N . THR A 1 148 ? 19.425 -9.083 -17.059 1.00 56.34 148 THR A N 1
ATOM 1059 C CA . THR A 1 148 ? 20.216 -7.950 -17.555 1.00 56.34 148 THR A CA 1
ATOM 1060 C C . THR A 1 148 ? 20.445 -8.066 -19.064 1.00 56.34 148 THR A C 1
ATOM 1062 O O . THR A 1 148 ? 21.041 -9.021 -19.551 1.00 56.34 148 THR A O 1
ATOM 1065 N N . ARG A 1 149 ? 20.016 -7.045 -19.813 1.00 52.44 149 ARG A N 1
ATOM 1066 C CA . ARG A 1 149 ? 20.625 -6.650 -21.089 1.00 52.44 149 ARG A CA 1
ATOM 1067 C C . ARG A 1 149 ? 21.044 -5.198 -20.947 1.00 52.44 149 ARG A C 1
ATOM 1069 O O . ARG A 1 149 ? 20.205 -4.306 -20.890 1.00 52.44 149 ARG A O 1
ATOM 1076 N N . SER A 1 150 ? 22.346 -4.959 -20.857 1.00 45.16 150 SER A N 1
ATOM 1077 C CA . SER A 1 150 ? 22.886 -3.624 -21.078 1.00 45.16 150 SER A CA 1
ATOM 1078 C C . SER A 1 150 ? 22.769 -3.330 -22.568 1.00 45.16 150 SER A C 1
ATOM 1080 O O . SER A 1 150 ? 23.472 -3.946 -23.370 1.00 45.16 150 SER A O 1
ATOM 1082 N N . THR A 1 151 ? 21.896 -2.408 -22.964 1.00 41.97 151 THR A N 1
ATOM 1083 C CA . THR A 1 151 ? 22.076 -1.738 -24.254 1.00 41.97 151 THR A CA 1
ATOM 1084 C C . THR A 1 151 ? 23.434 -1.036 -24.184 1.00 41.97 151 THR A C 1
ATOM 1086 O O . THR A 1 151 ? 23.665 -0.316 -23.205 1.00 41.97 151 THR A O 1
ATOM 1089 N N . PRO A 1 152 ? 24.358 -1.249 -25.139 1.00 36.19 152 PRO A N 1
ATOM 1090 C CA . PRO A 1 152 ? 25.586 -0.472 -25.178 1.00 36.19 152 PRO A CA 1
ATOM 1091 C C . PRO A 1 152 ? 25.186 1.000 -25.195 1.00 36.19 152 PRO A C 1
ATOM 1093 O O . PRO A 1 152 ? 24.306 1.390 -25.968 1.00 36.19 152 PRO A O 1
ATOM 1096 N N . ALA A 1 153 ? 25.774 1.802 -24.307 1.00 41.62 153 ALA A N 1
ATOM 1097 C CA . ALA A 1 153 ? 25.668 3.247 -24.418 1.00 41.62 153 ALA A CA 1
ATOM 1098 C C . ALA A 1 153 ? 26.083 3.598 -25.850 1.00 41.62 153 ALA A C 1
ATOM 1100 O O . ALA A 1 153 ? 27.175 3.219 -26.270 1.00 41.62 153 ALA A O 1
ATOM 1101 N N . GLY A 1 154 ? 25.168 4.208 -26.610 1.00 36.12 154 GLY A N 1
ATOM 1102 C CA . GLY A 1 154 ? 25.391 4.522 -28.014 1.00 36.12 154 GLY A CA 1
ATOM 1103 C C . GLY A 1 154 ? 26.756 5.171 -28.181 1.00 36.12 154 GLY A C 1
ATOM 1104 O O . GLY A 1 154 ? 27.057 6.167 -27.519 1.00 36.12 154 GLY A O 1
ATOM 1105 N N . SER A 1 155 ? 27.586 4.570 -29.031 1.00 37.84 155 SER A N 1
ATOM 1106 C CA . SER A 1 155 ? 28.795 5.198 -29.535 1.00 37.84 155 SER A CA 1
ATOM 1107 C C . SER A 1 155 ? 28.386 6.556 -30.089 1.00 37.84 155 SER A C 1
ATOM 1109 O O . SER A 1 155 ? 27.693 6.627 -31.104 1.00 37.84 155 SER A O 1
ATOM 1111 N N . ARG A 1 156 ? 28.764 7.636 -29.402 1.00 39.41 156 ARG A N 1
ATOM 1112 C CA . ARG A 1 156 ? 28.789 8.954 -30.028 1.00 39.41 156 ARG A CA 1
ATOM 1113 C C . ARG A 1 156 ? 29.845 8.857 -31.120 1.00 39.41 156 ARG A C 1
ATOM 1115 O O . ARG A 1 156 ? 31.036 8.829 -30.833 1.00 39.41 156 ARG A O 1
ATOM 1122 N N . SER A 1 157 ? 29.385 8.657 -32.344 1.00 38.41 157 SER A N 1
ATOM 1123 C CA . SER A 1 157 ? 30.187 8.759 -33.549 1.00 38.41 157 SER A CA 1
ATOM 1124 C C . SER A 1 157 ? 30.445 10.238 -33.834 1.00 38.41 157 SER A C 1
ATOM 1126 O O . SER A 1 157 ? 29.472 10.966 -34.013 1.00 38.41 157 SER A O 1
ATOM 1128 N N . ALA A 1 158 ? 31.742 10.570 -33.873 1.00 38.34 158 ALA A N 1
ATOM 1129 C CA . ALA A 1 158 ? 32.421 11.746 -34.436 1.00 38.34 158 ALA A CA 1
ATOM 1130 C C . ALA A 1 158 ? 31.977 13.139 -33.959 1.00 38.34 158 ALA A C 1
ATOM 1132 O O . ALA A 1 158 ? 30.879 13.599 -34.335 1.00 38.34 158 ALA A O 1
#

Secondary structure (DSSP, 8-state):
-B-S---EEEEEEEEEE-SSEEEEEEE----GGGSSTT-EEEETTEEEEEEEE-SSEEEEEEEHHHHHHSGGGG--TT-EEEEEEPPPTT----S--B-S-----EEEEEEEEETTEEEEEEEESS---TT-TT--EEETTEEE------PPPP----

Radius of gyration: 17.5 Å; chains: 1; bounding box: 48×39×48 Å

Organism: NCBI:txid889268

InterPro domains:
  IPR001783 Lumazine-binding protein [PTHR21098] (1-119)
  IPR001783 Lumazine-binding protein [cd00402] (1-119)
  IPR017938 Riboflavin synthase-like beta-barrel [SSF63380] (1-90)
  IPR023366 ATP synthase subunit alpha, N-terminal domain-like superfamily [G3DSA:2.40.30.20] (1-92)
  IPR026017 Lumazine-binding domain [PF00677] (3-85)
  IPR026017 Lumazine-binding domain [PS51177] (1-96)